Protein AF-A0A1U7HH02-F1 (afdb_monomer_lite)

pLDDT: mean 96.7, std 3.06, range [83.69, 98.88]

Radius of gyration: 12.39 Å; chains: 1; bounding box: 29×29×30 Å

Secondary structure (DSSP, 8-state):
--EEEGGGSPTTSS-S-SEEE--SSS--EEE--HHHHHHH-SS-SEEEEE--TT-EEEE-SS-PEEEEEEEETTEEEEEEEETTEEEEEETTSEEEE-

Foldseek 3Di:
DEEAELVPDDQLPAEPAQEDEAADPAAYEYEDELSNLCRHYPPALHHEYHYAARYEYAYEPRQWDWPAWDDDPNFIWTWIDHPRHIYTYGPNYHYHYD

Structure (mmCIF, N/CA/C/O backbone):
data_AF-A0A1U7HH02-F1
#
_entry.id   AF-A0A1U7HH02-F1
#
loop_
_atom_site.group_PDB
_atom_site.id
_atom_site.type_symbol
_atom_site.label_atom_id
_atom_site.label_alt_id
_atom_site.label_comp_id
_atom_site.label_asym_id
_atom_site.label_entity_id
_atom_site.label_seq_id
_atom_site.pdbx_PDB_ins_code
_atom_site.Cartn_x
_atom_site.Cartn_y
_atom_site.Cartn_z
_atom_site.occupancy
_atom_site.B_iso_or_equiv
_atom_site.auth_seq_id
_atom_site.auth_comp_id
_atom_site.auth_asym_id
_atom_site.auth_atom_id
_atom_site.pdbx_PDB_model_num
ATOM 1 N N . MET A 1 1 ? 5.887 1.507 -17.279 1.00 87.44 1 MET A N 1
ATOM 2 C CA . MET A 1 1 ? 5.573 2.396 -16.148 1.00 87.44 1 MET A CA 1
ATOM 3 C C . MET A 1 1 ? 4.086 2.650 -16.163 1.00 87.44 1 MET A C 1
ATOM 5 O O . MET A 1 1 ? 3.572 3.188 -17.141 1.00 87.44 1 MET A O 1
ATOM 9 N N . ILE A 1 2 ? 3.425 2.226 -15.098 1.00 93.31 2 ILE A N 1
ATOM 10 C CA . ILE A 1 2 ? 2.012 2.460 -14.816 1.00 93.31 2 ILE A CA 1
ATOM 11 C C . ILE A 1 2 ? 1.924 3.174 -13.464 1.00 93.31 2 ILE A C 1
ATOM 13 O O . ILE A 1 2 ? 2.728 2.928 -12.562 1.00 93.31 2 ILE A O 1
ATOM 17 N N . THR A 1 3 ? 0.941 4.059 -13.324 1.00 96.19 3 THR A N 1
ATOM 18 C CA . THR A 1 3 ? 0.579 4.662 -12.041 1.00 96.19 3 THR A CA 1
ATOM 19 C C . THR A 1 3 ? -0.855 4.287 -11.714 1.00 96.19 3 THR A C 1
ATOM 21 O O . THR A 1 3 ? -1.765 4.570 -12.493 1.00 96.19 3 THR A O 1
ATOM 24 N N . ILE A 1 4 ? -1.041 3.658 -10.559 1.00 96.06 4 ILE A N 1
ATOM 25 C CA . ILE A 1 4 ? -2.340 3.423 -9.941 1.00 96.06 4 ILE A CA 1
ATOM 26 C C . ILE A 1 4 ? -2.516 4.510 -8.884 1.00 96.06 4 ILE A C 1
ATOM 28 O O . ILE A 1 4 ? -1.851 4.493 -7.851 1.00 96.06 4 ILE A O 1
ATOM 32 N N . ASP A 1 5 ? -3.391 5.473 -9.155 1.00 97.44 5 ASP A N 1
ATOM 33 C CA . ASP A 1 5 ? -3.745 6.523 -8.200 1.00 97.44 5 ASP A CA 1
ATOM 34 C C . ASP A 1 5 ? -5.176 6.305 -7.706 1.00 97.44 5 ASP A C 1
ATOM 36 O O . ASP A 1 5 ? -6.146 6.632 -8.393 1.00 97.44 5 ASP A O 1
ATOM 40 N N . LEU A 1 6 ? -5.303 5.717 -6.515 1.00 96.81 6 LEU A N 1
ATOM 41 C CA . LEU A 1 6 ? -6.601 5.477 -5.886 1.00 96.81 6 LEU A CA 1
ATOM 42 C C . LEU A 1 6 ? -7.215 6.768 -5.334 1.00 96.81 6 LEU A C 1
ATOM 44 O O . LEU A 1 6 ? -8.435 6.860 -5.231 1.00 96.81 6 LEU A O 1
ATOM 48 N N . THR A 1 7 ? -6.401 7.797 -5.079 1.00 95.81 7 THR A N 1
ATOM 49 C CA . THR A 1 7 ? -6.854 9.061 -4.477 1.00 95.81 7 THR A CA 1
ATOM 50 C C . THR A 1 7 ? -7.712 9.898 -5.430 1.00 95.81 7 THR A C 1
ATOM 52 O O . THR A 1 7 ? -8.456 10.782 -5.003 1.00 95.81 7 THR A O 1
ATOM 55 N N . ALA A 1 8 ? -7.631 9.607 -6.731 1.00 92.94 8 ALA A N 1
ATOM 56 C CA . ALA A 1 8 ? -8.432 10.237 -7.775 1.00 92.94 8 ALA A CA 1
ATOM 57 C C . ALA A 1 8 ? -9.810 9.575 -7.971 1.00 92.94 8 ALA A C 1
ATOM 59 O O . ALA A 1 8 ? -10.644 10.091 -8.724 1.00 92.94 8 ALA A O 1
ATOM 60 N N . LEU A 1 9 ? -10.056 8.425 -7.338 1.00 91.50 9 LEU A N 1
ATOM 61 C CA . LEU A 1 9 ? -11.281 7.653 -7.507 1.00 91.50 9 LEU A CA 1
ATOM 62 C C . LEU A 1 9 ? -12.305 7.996 -6.427 1.00 91.50 9 LEU A C 1
ATOM 64 O O . LEU A 1 9 ? -11.981 8.444 -5.330 1.00 91.50 9 LEU A O 1
ATOM 68 N N . ARG A 1 10 ? -13.585 7.764 -6.732 1.00 90.06 10 ARG A N 1
ATOM 69 C CA . ARG A 1 10 ? -14.605 7.767 -5.680 1.00 90.06 10 ARG A CA 1
ATOM 70 C C . ARG A 1 10 ? -14.426 6.519 -4.821 1.00 90.06 10 ARG A C 1
ATOM 72 O O . ARG A 1 10 ? -14.202 5.432 -5.353 1.00 90.06 10 ARG A O 1
ATOM 79 N N . ASN A 1 11 ? -14.613 6.673 -3.513 1.00 84.94 11 ASN A N 1
ATOM 80 C CA . ASN A 1 11 ? -14.638 5.550 -2.579 1.00 84.94 11 ASN A CA 1
ATOM 81 C C . ASN A 1 11 ? -15.581 4.443 -3.078 1.00 84.94 11 ASN A C 1
ATOM 83 O O . ASN A 1 11 ? -16.655 4.728 -3.618 1.00 84.94 11 ASN A O 1
ATOM 87 N N . ASN A 1 12 ? -15.176 3.188 -2.881 1.00 83.69 12 ASN A N 1
ATOM 88 C CA . ASN A 1 12 ? -15.917 1.981 -3.261 1.00 83.69 12 ASN A CA 1
ATOM 89 C C . ASN A 1 12 ? -16.153 1.843 -4.779 1.00 83.69 12 ASN A C 1
ATOM 91 O O . ASN A 1 12 ? -17.032 1.093 -5.213 1.00 83.69 12 ASN A O 1
ATOM 95 N N . GLN A 1 13 ? -15.412 2.564 -5.624 1.00 92.88 13 GLN A N 1
ATOM 96 C CA . GLN A 1 13 ? -15.435 2.318 -7.070 1.00 92.88 13 GLN A CA 1
ATOM 97 C C . GLN A 1 13 ? -14.646 1.051 -7.441 1.00 92.88 13 GLN A C 1
ATOM 99 O O . GLN A 1 13 ? -14.985 0.384 -8.415 1.00 92.88 13 GLN A O 1
ATOM 104 N N . ILE A 1 14 ? -13.634 0.714 -6.641 1.00 93.44 14 ILE A N 1
ATOM 105 C CA . ILE A 1 14 ? -12.866 -0.533 -6.686 1.00 93.44 14 ILE A CA 1
ATOM 106 C C . ILE A 1 14 ? -13.066 -1.213 -5.327 1.00 93.44 14 ILE A C 1
ATOM 108 O O . ILE A 1 14 ? -12.989 -0.528 -4.309 1.00 93.44 14 ILE A O 1
ATOM 112 N N . ARG A 1 15 ? -13.395 -2.510 -5.323 1.00 94.50 15 ARG A N 1
ATOM 113 C CA . ARG A 1 15 ? -13.766 -3.301 -4.135 1.00 94.50 15 ARG A CA 1
ATOM 114 C C . ARG A 1 15 ? -13.298 -4.746 -4.275 1.00 94.50 15 ARG A C 1
ATOM 116 O O . ARG A 1 15 ? -12.941 -5.155 -5.378 1.00 94.50 15 ARG A O 1
ATOM 123 N N . ASP A 1 16 ? -13.383 -5.484 -3.174 1.00 96.12 16 ASP A N 1
ATOM 124 C CA . ASP A 1 16 ? -12.983 -6.885 -3.041 1.00 96.12 16 ASP A CA 1
ATOM 125 C C . ASP A 1 16 ? -11.504 -7.100 -3.418 1.00 96.12 16 ASP A C 1
ATOM 127 O O . ASP A 1 16 ? -11.151 -8.056 -4.108 1.00 96.12 16 ASP A O 1
ATOM 131 N N . ILE A 1 17 ? -10.650 -6.147 -3.016 1.00 97.31 17 ILE A N 1
ATOM 132 C CA . ILE A 1 17 ? -9.204 -6.155 -3.253 1.00 97.31 17 ILE A CA 1
ATOM 133 C C . ILE A 1 17 ? -8.448 -6.248 -1.927 1.00 97.31 17 ILE A C 1
ATOM 135 O O . ILE A 1 17 ? -8.471 -5.324 -1.115 1.00 97.31 17 ILE A O 1
ATOM 139 N N . GLU A 1 18 ? -7.672 -7.318 -1.771 1.00 97.94 18 GLU A N 1
ATOM 140 C CA . GLU A 1 18 ? -6.708 -7.494 -0.675 1.00 97.94 18 GLU A CA 1
ATOM 141 C C . GLU A 1 18 ? -5.250 -7.463 -1.159 1.00 97.94 18 GLU A C 1
ATOM 143 O O . GLU A 1 18 ? -4.330 -7.324 -0.351 1.00 97.94 18 GLU A O 1
ATOM 148 N N . ILE A 1 19 ? -5.019 -7.597 -2.471 1.00 98.00 19 ILE A N 1
ATOM 149 C CA . ILE A 1 19 ? -3.682 -7.660 -3.073 1.00 98.00 19 ILE A CA 1
ATOM 150 C C . ILE A 1 19 ? -3.607 -6.736 -4.290 1.00 98.00 19 ILE A C 1
ATOM 152 O O . ILE A 1 19 ? -4.426 -6.834 -5.203 1.00 98.00 19 ILE A O 1
ATOM 156 N N . ILE A 1 20 ? -2.585 -5.882 -4.329 1.00 98.06 20 ILE A N 1
ATOM 157 C CA . ILE A 1 20 ? -2.161 -5.157 -5.532 1.00 98.06 20 ILE A CA 1
ATOM 158 C C . ILE A 1 20 ? -0.761 -5.643 -5.896 1.00 98.06 20 ILE A C 1
ATOM 160 O O . ILE A 1 20 ? 0.147 -5.596 -5.072 1.00 98.06 20 ILE A O 1
ATOM 164 N N . ASP A 1 21 ? -0.583 -6.099 -7.131 1.00 97.56 21 ASP A N 1
ATOM 165 C CA . ASP A 1 21 ? 0.715 -6.541 -7.636 1.00 97.56 21 ASP A CA 1
ATOM 166 C C . ASP A 1 21 ? 1.273 -5.518 -8.629 1.00 97.56 21 ASP A C 1
ATOM 168 O O . ASP A 1 21 ? 0.673 -5.257 -9.675 1.00 97.56 21 ASP A O 1
ATOM 172 N N . LEU A 1 22 ? 2.393 -4.897 -8.262 1.00 97.81 22 LEU A N 1
ATOM 173 C CA . LEU A 1 22 ? 3.135 -3.949 -9.092 1.00 97.81 22 LEU A CA 1
ATOM 174 C C . LEU A 1 22 ? 4.254 -4.629 -9.890 1.00 97.81 22 LEU A C 1
ATOM 176 O O . LEU A 1 22 ? 4.827 -3.987 -10.776 1.00 97.81 22 LEU A O 1
ATOM 180 N N . ALA A 1 23 ? 4.544 -5.909 -9.625 1.00 92.50 23 ALA A N 1
ATOM 181 C CA . ALA A 1 23 ? 5.611 -6.627 -10.298 1.00 92.50 23 ALA A CA 1
ATOM 182 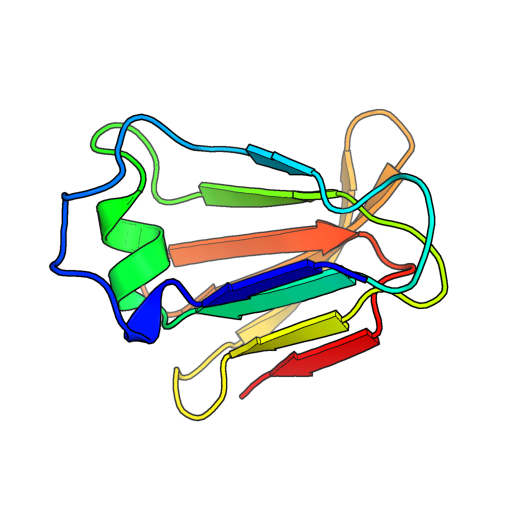C C . ALA A 1 23 ? 5.340 -6.737 -11.807 1.00 92.50 23 ALA A C 1
ATOM 184 O O . ALA A 1 23 ? 4.211 -6.887 -12.275 1.00 92.50 23 ALA A O 1
ATOM 185 N N . GLY A 1 24 ? 6.409 -6.683 -12.599 1.00 86.94 24 GLY A N 1
ATOM 186 C CA . GLY A 1 24 ? 6.328 -6.767 -14.053 1.00 86.94 24 GLY A CA 1
ATOM 187 C C . GLY A 1 24 ? 7.359 -5.882 -14.737 1.00 86.94 24 GLY A C 1
ATOM 188 O O . GLY A 1 24 ? 8.452 -5.659 -14.221 1.00 86.94 24 GLY A O 1
ATOM 189 N N . THR A 1 25 ? 7.033 -5.403 -15.940 1.00 89.25 25 THR A N 1
ATOM 190 C CA . THR A 1 25 ? 7.946 -4.562 -16.722 1.00 89.25 25 THR A CA 1
ATOM 191 C C . THR A 1 25 ? 7.817 -3.080 -16.378 1.00 89.25 25 THR A C 1
ATOM 193 O O . THR A 1 25 ? 6.764 -2.468 -16.585 1.00 89.25 25 THR A O 1
ATOM 196 N N . GLY A 1 26 ? 8.949 -2.482 -16.013 1.00 92.81 26 GLY A N 1
ATOM 197 C CA . GLY A 1 26 ? 9.095 -1.055 -15.753 1.00 92.81 26 GLY A CA 1
ATOM 198 C C . GLY A 1 26 ? 8.692 -0.658 -14.337 1.00 92.81 26 GLY A C 1
ATOM 199 O O . GLY A 1 26 ? 8.062 -1.421 -13.627 1.00 92.81 26 GLY A O 1
ATOM 200 N N . ASN A 1 27 ? 9.047 0.570 -13.973 1.00 97.12 27 ASN A N 1
ATOM 201 C CA . ASN A 1 27 ? 8.859 1.101 -12.628 1.00 97.12 27 ASN A CA 1
ATOM 202 C C . ASN A 1 27 ? 7.404 1.542 -12.458 1.00 97.12 27 ASN A C 1
ATOM 204 O O . ASN A 1 27 ? 6.977 2.506 -13.106 1.00 97.12 27 ASN A O 1
ATOM 208 N N . ASN A 1 28 ? 6.634 0.823 -11.655 1.00 98.12 28 ASN A N 1
ATOM 209 C CA . ASN A 1 28 ? 5.228 1.107 -11.404 1.00 98.12 28 ASN A CA 1
ATOM 210 C C . ASN A 1 28 ? 5.054 1.858 -10.079 1.00 98.12 28 ASN A C 1
ATOM 212 O O . ASN A 1 28 ? 5.952 1.934 -9.238 1.00 98.12 28 ASN A O 1
ATOM 216 N N . SER A 1 29 ? 3.904 2.505 -9.915 1.00 98.19 29 SER A N 1
ATOM 217 C CA . SER A 1 29 ? 3.637 3.327 -8.734 1.00 98.19 29 SER A CA 1
ATOM 218 C C . SER A 1 29 ? 2.215 3.152 -8.231 1.00 98.19 29 SER A C 1
ATOM 220 O O . SER A 1 29 ? 1.273 3.143 -9.024 1.00 98.19 29 SER A O 1
ATOM 222 N N . LEU A 1 30 ? 2.072 3.056 -6.910 1.00 98.62 30 LEU A N 1
ATOM 223 C CA . LEU A 1 30 ? 0.792 3.075 -6.211 1.00 98.62 30 LEU A CA 1
ATOM 224 C C . LEU A 1 30 ? 0.699 4.320 -5.323 1.00 98.62 30 LEU A C 1
ATOM 226 O O . LEU A 1 30 ? 1.577 4.583 -4.499 1.00 98.62 30 LEU A O 1
ATOM 230 N N . ILE A 1 31 ? -0.386 5.074 -5.468 1.00 98.69 31 ILE A N 1
ATOM 231 C CA . ILE A 1 31 ? -0.727 6.205 -4.605 1.00 98.69 31 ILE A CA 1
ATOM 232 C C . ILE A 1 31 ? -2.065 5.892 -3.944 1.00 98.69 31 ILE A C 1
ATOM 234 O O . ILE A 1 31 ? -3.053 5.626 -4.630 1.00 98.69 31 ILE A O 1
ATOM 238 N N . LEU A 1 32 ? -2.085 5.915 -2.613 1.00 98.50 32 LEU A N 1
ATOM 239 C CA . LEU A 1 32 ? -3.291 5.647 -1.838 1.00 98.50 32 LEU A CA 1
ATOM 240 C C . LEU A 1 32 ? -3.332 6.452 -0.539 1.00 98.50 32 LEU A C 1
ATOM 242 O O . LEU A 1 32 ? -2.303 6.772 0.066 1.00 98.50 32 LEU A O 1
ATOM 246 N N . THR A 1 33 ? -4.540 6.714 -0.063 1.00 98.31 33 THR A N 1
ATOM 247 C CA . THR A 1 33 ? -4.813 7.119 1.316 1.00 98.31 33 THR A CA 1
ATOM 248 C C . THR A 1 33 ? -5.128 5.904 2.189 1.00 98.31 33 THR A C 1
ATOM 250 O O . THR A 1 33 ? -5.407 4.805 1.706 1.00 98.31 33 THR A O 1
ATOM 253 N N . ARG A 1 34 ? -5.143 6.107 3.510 1.00 97.81 34 ARG A N 1
ATOM 254 C CA . ARG A 1 34 ? -5.674 5.114 4.454 1.00 97.81 34 ARG A CA 1
ATOM 255 C C . ARG A 1 34 ? -7.143 4.793 4.168 1.00 97.81 34 ARG A C 1
ATOM 257 O O . ARG A 1 34 ? -7.557 3.653 4.342 1.00 97.81 34 ARG A O 1
ATOM 264 N N . LEU A 1 35 ? -7.931 5.800 3.784 1.00 97.19 35 LEU A N 1
ATOM 265 C CA . LEU A 1 35 ? -9.352 5.620 3.499 1.00 97.19 35 LEU A CA 1
ATOM 266 C C . LEU A 1 35 ? -9.561 4.782 2.235 1.00 97.19 35 LE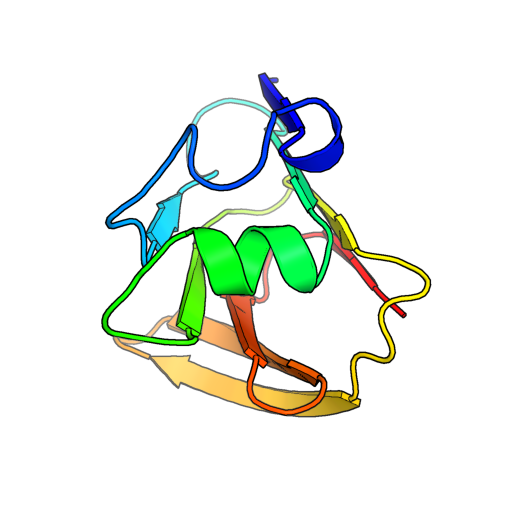U A C 1
ATOM 268 O O . LEU A 1 35 ? -10.465 3.956 2.225 1.00 97.19 35 LEU A O 1
ATOM 272 N N . ASP A 1 36 ? -8.706 4.940 1.223 1.00 97.69 36 ASP A N 1
ATOM 273 C CA . ASP A 1 36 ? -8.748 4.096 0.026 1.00 97.69 36 ASP A CA 1
ATOM 274 C C . ASP A 1 36 ? -8.549 2.629 0.408 1.00 97.69 36 ASP A C 1
ATOM 276 O O . ASP A 1 36 ? -9.390 1.810 0.061 1.00 97.69 36 ASP A O 1
ATOM 280 N N . LEU A 1 37 ? -7.523 2.311 1.213 1.00 97.88 37 LEU A N 1
ATOM 281 C CA . LEU A 1 37 ? -7.280 0.947 1.703 1.00 97.88 37 LEU A CA 1
ATOM 282 C C . LEU A 1 37 ? -8.498 0.368 2.432 1.00 97.88 37 LEU A C 1
ATOM 284 O O . LEU A 1 37 ? -8.910 -0.747 2.136 1.00 97.88 37 LEU A O 1
ATOM 288 N N . LEU A 1 38 ? -9.091 1.127 3.358 1.00 97.56 38 LEU A N 1
ATOM 289 C CA . LEU A 1 38 ? -10.269 0.681 4.116 1.00 97.56 38 LEU A CA 1
ATOM 290 C C . LEU A 1 38 ? -11.513 0.465 3.244 1.00 97.56 38 LEU A C 1
ATOM 292 O O . LEU A 1 38 ? -12.435 -0.216 3.670 1.00 97.56 38 LEU A O 1
ATOM 296 N N . ASN A 1 39 ? -11.545 1.058 2.052 1.00 96.88 39 ASN A N 1
ATOM 297 C CA . ASN A 1 39 ? -12.649 0.949 1.105 1.00 96.88 39 ASN A CA 1
ATOM 298 C C . ASN A 1 39 ? -12.389 -0.090 0.000 1.00 96.88 39 ASN A C 1
ATOM 300 O O . ASN A 1 39 ? -13.259 -0.301 -0.845 1.00 96.88 39 ASN A O 1
ATOM 304 N N . LEU A 1 40 ? -11.204 -0.714 -0.027 1.00 97.00 40 LEU A N 1
ATOM 305 C CA . LEU A 1 40 ? -10.870 -1.747 -1.008 1.00 97.00 40 LEU A CA 1
ATOM 306 C C . LEU A 1 40 ? -11.533 -3.089 -0.695 1.00 97.00 40 LEU A C 1
ATOM 308 O O . LEU A 1 40 ? -11.761 -3.854 -1.624 1.00 97.00 40 LEU A O 1
ATOM 312 N N . SER A 1 41 ? -11.858 -3.383 0.564 1.00 95.00 41 SER A N 1
ATOM 313 C CA . SER A 1 41 ? -12.485 -4.645 0.966 1.00 95.00 41 SER A CA 1
ATOM 314 C C . SER A 1 41 ? -13.477 -4.421 2.101 1.00 95.00 41 SER A C 1
ATOM 316 O O . SER A 1 41 ? -13.180 -3.726 3.068 1.00 95.00 41 SER A O 1
ATOM 318 N N . ASP A 1 42 ? -14.642 -5.063 2.007 1.00 92.25 42 ASP A N 1
ATOM 319 C CA . ASP A 1 42 ? -15.643 -5.069 3.081 1.00 92.25 42 ASP A CA 1
ATOM 320 C C . ASP A 1 42 ? -15.364 -6.167 4.131 1.00 92.25 42 ASP A C 1
ATOM 322 O O . ASP A 1 42 ? -16.052 -6.255 5.151 1.00 92.25 42 ASP A O 1
ATOM 326 N N . THR A 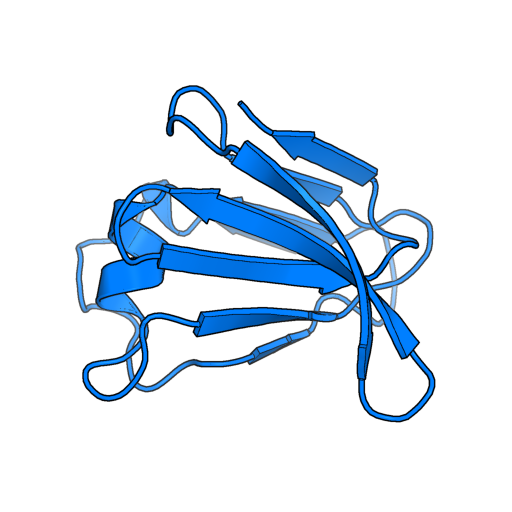1 43 ? -14.372 -7.034 3.888 1.00 92.81 43 THR A N 1
ATOM 327 C CA . THR A 1 43 ? -14.088 -8.207 4.736 1.00 92.81 43 THR A CA 1
ATOM 328 C C . THR A 1 43 ? -12.764 -8.116 5.481 1.00 92.81 43 THR A C 1
ATOM 330 O O . THR A 1 43 ? -12.621 -8.722 6.547 1.00 92.81 43 THR A O 1
ATOM 333 N N . THR A 1 44 ? -11.804 -7.343 4.969 1.00 96.12 44 THR A N 1
ATOM 334 C CA . THR A 1 44 ? -10.519 -7.124 5.632 1.00 96.12 44 THR A CA 1
ATOM 335 C C . THR A 1 44 ? -10.120 -5.656 5.593 1.00 96.12 44 THR A C 1
ATOM 337 O O . THR A 1 44 ? -10.485 -4.914 4.692 1.00 96.12 44 THR A O 1
ATOM 340 N N . ASN A 1 45 ? -9.304 -5.252 6.564 1.00 98.12 45 ASN A N 1
ATOM 341 C CA .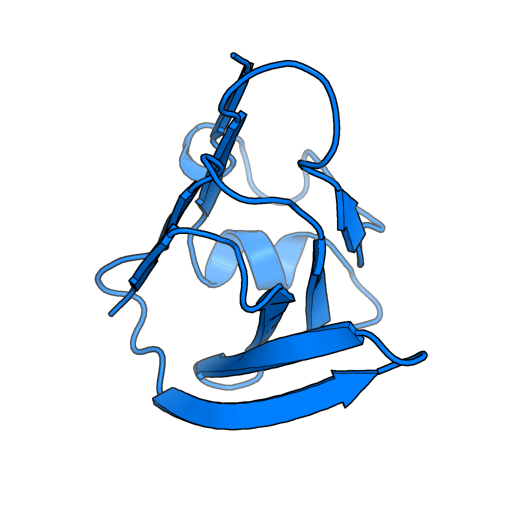 ASN A 1 45 ? -8.620 -3.960 6.547 1.00 98.12 45 ASN A CA 1
ATOM 342 C C . ASN A 1 45 ? -7.143 -4.138 6.159 1.00 98.12 45 ASN A C 1
ATOM 344 O O . ASN A 1 45 ? -6.286 -3.425 6.681 1.00 98.12 45 ASN A O 1
ATOM 348 N N . LEU A 1 46 ? -6.833 -5.148 5.341 1.00 98.31 46 LEU A N 1
ATOM 349 C CA . LEU A 1 46 ? -5.477 -5.523 4.956 1.00 98.31 46 LEU A CA 1
ATOM 350 C C . LEU A 1 46 ? -5.291 -5.326 3.453 1.00 98.31 46 LEU A C 1
ATOM 352 O O . LEU A 1 46 ? -6.020 -5.910 2.660 1.00 98.31 46 LEU A O 1
ATOM 356 N N . LEU A 1 47 ? -4.255 -4.577 3.082 1.00 98.69 47 LEU A N 1
ATOM 357 C CA . LEU A 1 47 ? -3.729 -4.566 1.720 1.00 98.69 47 LEU A CA 1
ATOM 358 C C . LEU A 1 47 ? -2.306 -5.118 1.712 1.00 98.69 47 LEU A C 1
ATOM 360 O O . LEU A 1 47 ? -1.454 -4.669 2.483 1.00 98.69 47 LEU A O 1
ATOM 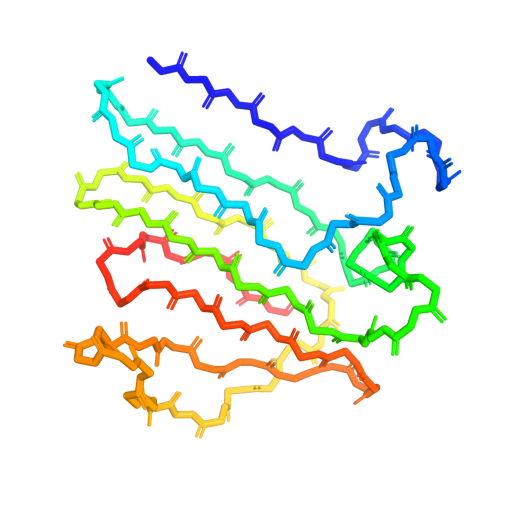364 N N . ILE A 1 48 ? -2.052 -6.061 0.813 1.00 98.75 48 ILE A N 1
ATOM 365 C CA . ILE A 1 48 ? -0.720 -6.558 0.475 1.00 98.75 48 ILE A CA 1
ATOM 366 C C . ILE A 1 48 ? -0.326 -5.954 -0.873 1.00 98.75 48 ILE A C 1
ATOM 368 O O . ILE A 1 48 ? -1.067 -6.058 -1.848 1.00 98.75 48 ILE A O 1
ATOM 372 N N . VAL A 1 49 ? 0.839 -5.319 -0.932 1.00 98.69 49 VAL A N 1
ATOM 373 C CA . VAL A 1 49 ? 1.393 -4.746 -2.157 1.00 98.69 49 VAL A CA 1
ATOM 374 C C . VAL A 1 49 ? 2.651 -5.515 -2.523 1.00 98.69 49 VAL A C 1
ATOM 376 O O . VAL A 1 49 ? 3.669 -5.390 -1.842 1.00 98.69 49 VAL A O 1
ATOM 379 N N . ASN A 1 50 ? 2.564 -6.309 -3.585 1.00 98.56 50 ASN A N 1
ATOM 380 C CA . ASN A 1 50 ? 3.712 -6.986 -4.183 1.00 98.56 50 ASN A CA 1
ATOM 381 C C . ASN A 1 50 ? 4.388 -6.049 -5.187 1.00 98.56 50 ASN A C 1
ATOM 383 O O . ASN A 1 50 ? 3.729 -5.190 -5.779 1.00 98.56 50 ASN A O 1
ATOM 387 N N . GLY A 1 51 ? 5.687 -6.212 -5.399 1.00 98.12 51 GLY A N 1
ATOM 388 C CA . GLY A 1 51 ? 6.432 -5.426 -6.379 1.00 98.12 51 GLY A CA 1
ATOM 389 C C . GLY A 1 51 ? 7.885 -5.857 -6.445 1.00 98.12 51 GLY A C 1
ATOM 390 O O . GLY A 1 51 ? 8.273 -6.859 -5.852 1.00 98.12 51 GLY A O 1
ATOM 391 N N . ASN A 1 52 ? 8.686 -5.117 -7.199 1.00 97.50 52 ASN A N 1
ATOM 392 C CA . ASN A 1 52 ? 10.118 -5.356 -7.301 1.00 97.50 52 ASN A CA 1
ATOM 393 C C . ASN A 1 52 ? 10.913 -4.042 -7.297 1.00 97.50 52 ASN A C 1
ATOM 395 O O . ASN A 1 52 ? 10.364 -2.939 -7.222 1.00 97.50 52 ASN A O 1
ATOM 399 N N . VAL A 1 53 ? 12.240 -4.169 -7.350 1.00 97.44 53 VAL A N 1
ATOM 400 C CA . VAL A 1 53 ? 13.152 -3.023 -7.373 1.00 97.44 53 VAL A CA 1
ATOM 401 C C . VAL A 1 53 ? 12.793 -2.068 -8.513 1.00 97.44 53 VAL A C 1
ATOM 403 O O . VAL A 1 53 ? 12.854 -2.420 -9.689 1.00 97.44 53 VAL A O 1
ATOM 406 N N . GLY A 1 54 ? 12.514 -0.817 -8.148 1.00 97.69 54 GLY A N 1
ATOM 407 C CA . GLY A 1 54 ? 12.129 0.251 -9.073 1.00 97.69 54 GLY A CA 1
ATOM 408 C C . GLY A 1 54 ? 10.675 0.689 -8.912 1.00 97.69 54 GLY A C 1
ATOM 409 O O . GLY A 1 54 ? 10.356 1.820 -9.286 1.00 97.69 54 GLY A O 1
ATOM 410 N N . ASP A 1 55 ? 9.827 -0.142 -8.304 1.00 98.69 55 ASP A N 1
ATOM 411 C CA . ASP A 1 55 ? 8.461 0.229 -7.949 1.00 98.69 55 ASP A CA 1
ATOM 412 C C . ASP A 1 55 ? 8.423 1.198 -6.762 1.00 98.69 55 ASP A C 1
ATOM 414 O O . ASP A 1 55 ? 9.351 1.289 -5.948 1.00 98.69 55 ASP A O 1
ATOM 418 N N . SER A 1 56 ? 7.322 1.942 -6.653 1.00 98.69 56 SER A N 1
ATOM 419 C CA . SER A 1 56 ? 7.131 2.918 -5.581 1.00 98.69 56 SER A CA 1
ATOM 420 C C . SER A 1 56 ? 5.719 2.925 -5.005 1.00 98.69 56 SER A C 1
ATOM 422 O O . SER A 1 56 ? 4.730 2.712 -5.707 1.00 98.69 56 SER A O 1
ATOM 424 N N . LEU A 1 57 ? 5.621 3.238 -3.714 1.00 98.81 57 LEU A N 1
ATOM 425 C CA . LEU A 1 57 ? 4.354 3.470 -3.032 1.00 98.81 57 LEU A CA 1
ATOM 426 C C . LEU A 1 57 ? 4.393 4.799 -2.281 1.00 98.81 57 LEU A C 1
ATOM 428 O O . LEU A 1 57 ? 5.310 5.060 -1.495 1.00 98.81 57 LEU A O 1
ATOM 432 N N . ARG A 1 58 ? 3.364 5.630 -2.487 1.00 98.81 58 ARG A N 1
ATOM 433 C CA . ARG A 1 58 ? 3.180 6.898 -1.772 1.00 98.81 58 ARG A CA 1
ATOM 434 C C . ARG A 1 58 ? 1.880 6.907 -0.973 1.00 98.81 58 ARG A C 1
ATOM 436 O O . ARG A 1 58 ? 0.794 6.824 -1.540 1.00 98.81 58 ARG A O 1
ATOM 443 N N . SER A 1 59 ? 2.003 7.093 0.339 1.00 98.62 59 SER A N 1
ATOM 444 C CA . SER A 1 59 ? 0.876 7.281 1.257 1.00 98.62 59 SER A CA 1
ATOM 445 C C . SER A 1 59 ? 1.296 8.186 2.416 1.00 98.62 59 SER A C 1
ATOM 447 O O . SER A 1 59 ? 1.749 7.734 3.461 1.00 98.62 59 SER A O 1
ATOM 449 N N . THR A 1 60 ? 1.225 9.497 2.198 1.00 98.38 60 THR A N 1
ATOM 450 C CA . THR A 1 60 ? 1.698 10.506 3.158 1.00 98.38 60 THR A CA 1
ATOM 451 C C . THR A 1 60 ? 0.548 11.107 3.949 1.00 98.38 60 THR A C 1
ATOM 453 O O . THR A 1 60 ? -0.565 11.194 3.427 1.00 98.38 60 THR A O 1
ATOM 456 N N . THR A 1 61 ? 0.842 11.602 5.152 1.00 97.81 61 THR A N 1
ATOM 457 C CA . THR A 1 61 ? -0.108 12.287 6.049 1.00 97.81 61 THR A CA 1
ATOM 458 C C . THR A 1 61 ? -1.311 11.422 6.437 1.00 97.81 61 THR A C 1
ATOM 460 O O . THR A 1 61 ? -2.428 11.923 6.563 1.00 97.81 61 THR A O 1
ATOM 463 N N . GLN A 1 62 ? -1.087 10.119 6.586 1.00 98.25 62 GLN A N 1
ATOM 464 C CA . GLN A 1 62 ? -2.089 9.116 6.946 1.00 98.25 62 GLN A CA 1
ATOM 465 C C . GLN A 1 62 ? -1.864 8.524 8.348 1.00 98.25 62 GLN A C 1
ATOM 467 O O . GLN A 1 62 ? -2.700 7.745 8.817 1.00 98.25 62 GLN A O 1
ATOM 472 N N . GLY A 1 63 ? -0.773 8.886 9.036 1.00 98.06 63 GLY A N 1
ATOM 473 C CA . GLY A 1 63 ? -0.497 8.452 10.407 1.00 98.06 63 GLY A CA 1
ATOM 474 C C . GLY A 1 63 ? -0.044 6.997 10.485 1.00 98.06 63 GLY A C 1
ATOM 475 O O . GLY A 1 63 ? -0.433 6.281 11.407 1.00 98.06 63 GLY A O 1
ATOM 476 N N . TRP A 1 64 ? 0.722 6.544 9.493 1.00 98.50 64 TRP A N 1
ATOM 477 C CA . TRP A 1 64 ? 1.235 5.179 9.443 1.00 98.50 64 TRP A CA 1
ATOM 478 C C . TRP A 1 64 ? 2.296 4.943 10.523 1.00 98.50 64 TRP A C 1
ATOM 480 O O . TRP A 1 64 ? 3.307 5.638 10.598 1.00 98.50 64 TRP A O 1
ATOM 490 N N . LEU A 1 65 ? 2.086 3.911 11.334 1.00 98.56 65 LEU A N 1
ATOM 491 C CA . LEU A 1 65 ? 3.041 3.403 12.311 1.00 98.56 65 LEU A CA 1
ATOM 492 C C . LEU A 1 65 ? 3.724 2.161 11.742 1.00 98.56 65 LEU A C 1
ATOM 494 O O . LEU A 1 65 ? 3.045 1.218 11.332 1.00 98.56 65 LEU A O 1
ATOM 498 N N . SER A 1 66 ? 5.059 2.151 11.728 1.00 97.88 66 SER A N 1
ATOM 499 C CA . SER A 1 66 ? 5.83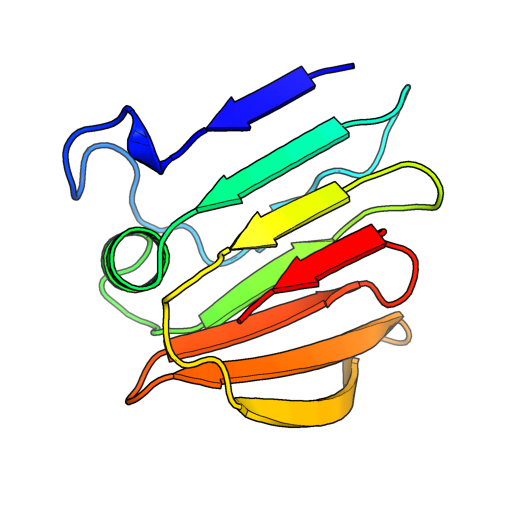1 0.973 11.318 1.00 97.88 66 SER A CA 1
ATOM 500 C C . SER A 1 66 ? 5.707 -0.143 12.357 1.00 97.88 66 SER A C 1
ATOM 502 O O . SER A 1 66 ? 5.943 0.078 13.545 1.00 97.88 66 SER A O 1
ATOM 504 N N . GLY A 1 67 ? 5.356 -1.341 11.893 1.00 97.12 67 GLY A N 1
ATOM 505 C CA . GLY A 1 67 ? 5.376 -2.585 12.667 1.00 97.12 67 GLY A CA 1
ATOM 506 C C . GLY A 1 67 ? 6.686 -3.369 12.524 1.00 97.12 67 GLY A C 1
ATOM 507 O O . GLY A 1 67 ? 6.826 -4.435 13.116 1.00 97.12 67 GLY A O 1
ATOM 508 N N . GLY A 1 68 ? 7.648 -2.856 11.749 1.00 97.56 68 GLY A N 1
ATOM 509 C CA . GLY A 1 68 ? 8.856 -3.582 11.361 1.00 97.56 68 GLY A CA 1
ATOM 510 C C . GLY A 1 68 ? 8.645 -4.457 10.123 1.00 97.56 68 GLY A C 1
ATOM 511 O O . GLY A 1 68 ? 7.767 -4.193 9.301 1.00 97.56 68 GLY A O 1
ATOM 512 N N . SER A 1 69 ? 9.488 -5.479 9.972 1.00 96.81 69 SER A N 1
ATOM 513 C CA . SER A 1 69 ? 9.424 -6.414 8.847 1.00 96.81 69 SER A CA 1
ATOM 514 C C . SER A 1 69 ? 8.763 -7.732 9.249 1.00 96.81 69 SER A C 1
ATOM 516 O O . SER A 1 69 ? 8.951 -8.213 10.367 1.00 96.81 69 SER A O 1
ATOM 518 N N . THR A 1 70 ? 8.009 -8.325 8.325 1.00 97.94 70 THR A N 1
ATOM 519 C CA . THR A 1 70 ? 7.401 -9.653 8.464 1.00 97.94 70 THR A CA 1
ATOM 520 C C . THR A 1 70 ? 7.641 -10.494 7.212 1.00 97.94 70 THR A C 1
ATOM 522 O O . THR A 1 70 ? 7.858 -9.951 6.130 1.00 97.94 70 THR A O 1
ATOM 525 N N . ILE A 1 71 ? 7.595 -11.820 7.353 1.00 98.19 71 ILE A N 1
ATOM 526 C CA . ILE A 1 71 ? 7.701 -12.762 6.236 1.00 98.19 71 ILE A CA 1
ATOM 527 C C . ILE A 1 71 ? 6.327 -13.374 5.975 1.00 98.19 71 ILE A C 1
ATOM 529 O O . ILE A 1 71 ? 5.722 -13.955 6.878 1.00 98.19 71 ILE A O 1
ATOM 533 N N . LEU A 1 72 ? 5.867 -13.309 4.729 1.00 96.62 72 LEU A N 1
ATOM 534 C CA . LEU A 1 72 ? 4.659 -13.986 4.264 1.00 96.62 72 LEU A CA 1
ATOM 535 C C . LEU A 1 72 ? 4.996 -14.763 2.993 1.00 96.62 72 LEU A C 1
ATOM 537 O O . LEU A 1 72 ? 5.508 -14.199 2.033 1.00 96.62 72 LEU A O 1
ATOM 541 N N . ASN A 1 73 ? 4.745 -16.075 2.997 1.00 94.81 73 ASN A N 1
ATOM 542 C CA . ASN A 1 73 ? 5.020 -16.967 1.861 1.00 94.81 73 ASN A CA 1
ATOM 543 C C . ASN A 1 73 ? 6.461 -16.880 1.312 1.00 94.81 73 ASN A C 1
ATOM 545 O O . ASN A 1 73 ? 6.693 -17.078 0.125 1.00 94.81 73 ASN A O 1
ATOM 549 N N . GLY A 1 74 ? 7.435 -16.600 2.184 1.00 96.50 74 GLY A N 1
ATOM 550 C CA . GLY A 1 74 ? 8.849 -16.480 1.812 1.00 96.50 74 GLY A CA 1
ATOM 551 C C . GLY A 1 74 ? 9.266 -15.109 1.272 1.00 96.50 74 GLY A C 1
ATOM 552 O O . GLY A 1 74 ? 10.440 -14.937 0.962 1.00 96.50 74 GLY A O 1
ATOM 553 N N . ILE A 1 75 ? 8.350 -14.140 1.204 1.00 97.25 75 ILE A N 1
ATOM 554 C CA . ILE A 1 75 ? 8.620 -12.756 0.795 1.00 97.25 75 ILE A CA 1
ATOM 555 C C . ILE A 1 75 ? 8.675 -11.867 2.042 1.00 97.25 75 ILE A C 1
ATOM 557 O O . ILE A 1 75 ? 7.880 -12.039 2.973 1.00 97.25 75 ILE A O 1
ATOM 561 N N . ALA A 1 76 ? 9.631 -10.937 2.074 1.00 98.38 76 ALA A N 1
ATOM 562 C CA . ALA A 1 76 ? 9.753 -9.948 3.136 1.00 98.38 76 ALA A CA 1
ATOM 563 C C . ALA A 1 76 ? 8.887 -8.724 2.841 1.00 98.38 76 ALA A C 1
ATOM 565 O O . ALA A 1 76 ? 8.966 -8.145 1.764 1.00 98.38 76 ALA A O 1
ATOM 566 N N . TYR A 1 77 ? 8.102 -8.305 3.831 1.00 98.88 77 TYR A N 1
ATOM 567 C CA . TYR A 1 77 ? 7.253 -7.123 3.756 1.00 98.88 77 TYR A CA 1
ATOM 568 C C . TYR A 1 77 ? 7.608 -6.139 4.866 1.00 98.88 77 TYR A C 1
ATOM 570 O O . TYR A 1 77 ? 7.869 -6.531 6.008 1.00 98.88 77 TYR A O 1
ATOM 578 N N . ASN A 1 78 ? 7.556 -4.852 4.543 1.00 98.75 78 ASN A N 1
ATOM 579 C CA . ASN A 1 78 ? 7.439 -3.769 5.507 1.00 98.75 78 ASN A CA 1
ATOM 580 C C . ASN A 1 78 ? 5.972 -3.670 5.954 1.00 98.75 78 ASN A C 1
ATOM 582 O O . ASN A 1 78 ? 5.078 -3.515 5.119 1.00 98.75 78 ASN A O 1
ATOM 586 N N . GLN A 1 79 ? 5.719 -3.756 7.261 1.00 98.75 79 GLN A N 1
ATOM 587 C CA . GLN A 1 79 ? 4.375 -3.658 7.829 1.00 98.75 79 GLN A CA 1
ATOM 588 C C . GLN A 1 79 ? 4.096 -2.250 8.359 1.00 98.75 79 GLN A C 1
ATOM 590 O O . GLN A 1 79 ? 4.886 -1.693 9.124 1.00 98.75 79 GLN A O 1
ATOM 595 N N . PHE A 1 80 ? 2.920 -1.716 8.030 1.00 98.81 80 PHE A N 1
ATOM 596 C CA . PHE A 1 80 ? 2.413 -0.447 8.546 1.00 98.81 80 PHE A CA 1
ATOM 597 C C . PHE A 1 80 ? 0.980 -0.580 9.049 1.00 98.81 80 PHE A C 1
ATOM 599 O O . PHE A 1 80 ? 0.176 -1.332 8.495 1.00 98.81 80 PHE A O 1
ATOM 606 N N . THR A 1 81 ? 0.645 0.188 10.085 1.00 98.69 81 THR A N 1
ATOM 607 C CA . THR A 1 81 ? -0.720 0.275 10.617 1.00 98.69 81 THR A CA 1
ATOM 608 C C . THR A 1 81 ? -1.168 1.721 10.789 1.00 98.69 81 THR A C 1
ATOM 610 O O . THR A 1 81 ? -0.361 2.588 11.112 1.00 98.69 81 THR A O 1
ATOM 613 N N . SER A 1 82 ? -2.450 2.002 10.559 1.00 98.50 82 SER A N 1
ATOM 614 C CA . SER A 1 82 ? -3.060 3.297 10.883 1.00 98.50 82 SER A CA 1
ATOM 615 C C . SER A 1 82 ? -4.518 3.103 11.301 1.00 98.50 82 SER A C 1
ATOM 617 O O . SER A 1 82 ? -5.405 2.786 10.496 1.00 98.50 82 SER A O 1
ATOM 619 N N . GLY A 1 83 ? -4.785 3.249 12.600 1.00 97.56 83 GLY A N 1
ATOM 620 C CA . GLY A 1 83 ? -6.037 2.787 13.197 1.00 97.56 83 GLY A CA 1
ATOM 621 C C . GLY A 1 83 ? -6.224 1.286 12.949 1.00 97.56 83 GLY A C 1
ATOM 622 O O . GLY A 1 83 ? -5.367 0.495 13.319 1.00 97.56 83 GLY A O 1
ATOM 623 N N . VAL A 1 84 ? -7.327 0.903 12.300 1.00 97.81 84 VAL A N 1
ATOM 624 C CA . VAL A 1 84 ? -7.620 -0.500 11.946 1.00 97.81 84 VAL A CA 1
ATOM 625 C C . VAL A 1 84 ? -7.028 -0.955 10.604 1.00 97.81 84 VAL A C 1
ATOM 627 O O . VAL A 1 84 ? -7.133 -2.132 10.279 1.00 97.81 84 VAL A O 1
ATOM 630 N N . ALA A 1 85 ? -6.430 -0.048 9.821 1.00 98.62 85 ALA A N 1
ATOM 631 C CA . ALA A 1 85 ? -5.824 -0.380 8.532 1.00 98.62 85 ALA A CA 1
ATOM 632 C C . ALA A 1 85 ? -4.460 -1.050 8.725 1.00 98.62 85 ALA A C 1
ATOM 634 O O . ALA A 1 85 ? -3.641 -0.552 9.501 1.00 98.62 85 ALA A O 1
ATOM 635 N N . THR A 1 86 ? -4.205 -2.117 7.972 1.00 98.62 86 THR A N 1
ATOM 636 C CA . THR A 1 86 ? -2.915 -2.807 7.872 1.00 98.62 86 THR A CA 1
ATOM 637 C C . THR A 1 86 ? -2.442 -2.784 6.424 1.00 98.62 86 THR A C 1
ATOM 639 O O . THR A 1 86 ? -3.179 -3.163 5.517 1.00 98.62 86 THR A O 1
ATOM 642 N N . LEU A 1 87 ? -1.202 -2.363 6.208 1.00 98.81 87 LEU A N 1
ATOM 643 C CA . LEU A 1 87 ? -0.552 -2.346 4.904 1.00 98.81 87 LEU A CA 1
ATOM 644 C C . LEU A 1 87 ? 0.731 -3.177 4.984 1.00 98.81 87 LEU A C 1
ATOM 646 O O . LEU A 1 87 ? 1.602 -2.896 5.808 1.00 98.81 87 LEU A O 1
ATOM 650 N N . LEU A 1 88 ? 0.839 -4.196 4.136 1.00 98.81 88 LEU A N 1
ATOM 651 C CA . LEU A 1 88 ? 2.068 -4.952 3.911 1.00 98.81 88 LEU A CA 1
ATOM 652 C C . LEU A 1 88 ? 2.613 -4.559 2.544 1.00 98.81 88 LEU A C 1
ATOM 654 O O . LEU A 1 88 ? 1.920 -4.720 1.546 1.00 98.81 88 LEU A O 1
ATOM 658 N N . VAL A 1 89 ? 3.834 -4.040 2.492 1.00 98.81 89 VAL A N 1
ATOM 659 C CA . VAL A 1 89 ? 4.480 -3.642 1.233 1.00 98.81 89 VAL A CA 1
ATOM 660 C C . VAL A 1 89 ? 5.752 -4.440 1.062 1.00 98.81 89 VAL A C 1
ATOM 662 O O . VAL A 1 89 ? 6.541 -4.493 2.004 1.00 98.81 89 VAL A O 1
ATOM 665 N N . ASP A 1 90 ? 5.934 -5.062 -0.099 1.00 98.69 90 ASP A N 1
ATOM 666 C CA . ASP A 1 90 ? 7.156 -5.790 -0.430 1.00 98.69 90 ASP A CA 1
ATOM 667 C C . ASP A 1 90 ? 8.392 -4.938 -0.088 1.00 98.69 90 ASP A C 1
ATOM 669 O O . ASP A 1 90 ? 8.412 -3.720 -0.311 1.00 98.69 90 ASP A O 1
ATOM 673 N N . ALA A 1 91 ? 9.393 -5.563 0.531 1.00 98.31 91 ALA A N 1
ATOM 674 C CA . ALA A 1 91 ? 10.593 -4.889 1.004 1.00 98.31 91 ALA A CA 1
ATOM 675 C C . ALA A 1 91 ? 11.407 -4.226 -0.122 1.00 98.31 91 ALA A C 1
ATOM 677 O O . ALA A 1 91 ? 12.152 -3.286 0.166 1.00 98.31 91 ALA A O 1
ATOM 678 N N . ASP A 1 92 ? 11.234 -4.663 -1.373 1.00 98.06 92 ASP A N 1
ATOM 679 C CA . ASP A 1 92 ? 11.934 -4.113 -2.540 1.00 98.06 92 ASP A CA 1
ATOM 680 C C . ASP A 1 92 ? 11.301 -2.818 -3.095 1.00 98.06 92 ASP A C 1
ATOM 682 O O . ASP A 1 92 ? 11.922 -2.114 -3.902 1.00 98.06 92 ASP A O 1
ATOM 686 N N . ILE A 1 93 ? 10.088 -2.457 -2.658 1.00 98.62 93 ILE A N 1
ATOM 687 C CA . ILE A 1 93 ? 9.384 -1.248 -3.111 1.00 98.62 93 ILE A CA 1
ATOM 688 C C . ILE A 1 93 ? 9.938 -0.003 -2.404 1.00 98.62 93 ILE A C 1
ATOM 690 O O . ILE A 1 93 ? 10.073 0.053 -1.180 1.00 98.62 93 ILE A O 1
ATOM 694 N N . THR A 1 94 ? 10.166 1.071 -3.165 1.00 98.62 94 THR A N 1
ATOM 695 C CA . THR A 1 94 ? 10.543 2.374 -2.596 1.00 98.62 94 THR A CA 1
ATOM 696 C C . THR A 1 94 ? 9.341 3.049 -1.926 1.00 98.62 94 THR A C 1
ATOM 698 O O . THR A 1 94 ? 8.331 3.340 -2.570 1.00 98.62 94 THR A O 1
ATOM 701 N N . LEU A 1 95 ? 9.458 3.359 -0.633 1.00 98.56 95 LEU A N 1
ATOM 702 C CA . LEU A 1 95 ? 8.363 3.902 0.176 1.00 98.56 95 LEU A CA 1
ATOM 703 C C . LEU A 1 95 ? 8.472 5.413 0.406 1.00 98.56 95 LEU A C 1
ATOM 705 O O . LEU A 1 95 ? 9.507 5.929 0.820 1.00 98.56 95 LEU A O 1
ATOM 709 N N . THR A 1 96 ? 7.355 6.118 0.232 1.00 98.62 96 THR A N 1
ATOM 710 C CA . THR A 1 96 ? 7.131 7.474 0.756 1.00 98.62 96 THR A CA 1
ATOM 711 C C . THR A 1 96 ? 5.866 7.457 1.615 1.00 98.62 96 THR A C 1
ATOM 713 O O . THR A 1 96 ? 4.755 7.609 1.102 1.00 98.62 96 THR A O 1
ATOM 716 N N . ILE A 1 97 ? 6.030 7.230 2.921 1.00 98.00 97 ILE A N 1
ATOM 717 C CA . ILE A 1 97 ? 4.930 6.927 3.847 1.00 98.00 97 ILE A CA 1
ATOM 718 C C . ILE A 1 97 ? 5.019 7.761 5.138 1.00 98.00 97 ILE A C 1
ATOM 720 O O . ILE A 1 97 ? 6.112 7.924 5.683 1.00 98.00 97 ILE A O 1
ATOM 724 N N . SER A 1 98 ? 3.895 8.329 5.598 1.00 96.62 98 SER A N 1
ATOM 725 C CA . SER A 1 98 ? 3.774 9.080 6.867 1.00 96.62 98 SER A CA 1
ATOM 726 C C . SER A 1 98 ? 2.346 9.158 7.387 1.00 96.62 98 SER A C 1
ATOM 728 O O . SER A 1 98 ? 1.405 8.963 6.589 1.00 96.62 98 SER A O 1
#

Sequence (98 aa):
MITIDLTALRNNQIRDIEIIDLAGTGNNSLILTRLDLLNLSDTTNLLIVNGNVGDSLRSTTQGWLSGGSTILNGIAYNQFTSGVATLLVDADITLTIS

Organism: NCBI:txid247279